Protein AF-A0A2V7A2K3-F1 (afdb_monomer_lite)

Radius of gyration: 17.76 Å; chains: 1; bounding box: 46×24×49 Å

Secondary structure (DSSP, 8-state):
-EE---TTTHHHHTTSS--TT-----EE--HHHHHHHHHHH---SSB---HHHHHHHHHH--SSS--PPPP--------GGGG----TTS---SGGGGTT-----S-TT-HHHHHHHHHT--

Structure (mmCIF, N/CA/C/O backbone):
data_AF-A0A2V7A2K3-F1
#
_entry.id   AF-A0A2V7A2K3-F1
#
loop_
_atom_site.group_PDB
_atom_site.id
_atom_site.type_symbol
_atom_site.label_atom_id
_atom_site.label_alt_id
_atom_site.label_comp_id
_atom_site.label_asym_id
_atom_site.label_entity_id
_atom_site.label_seq_id
_atom_site.pdbx_PDB_ins_code
_atom_site.Cartn_x
_atom_site.Cartn_y
_atom_site.Cartn_z
_atom_site.occupancy
_atom_site.B_iso_or_equiv
_atom_site.auth_seq_id
_atom_site.auth_comp_id
_atom_site.auth_asym_id
_atom_site.auth_atom_id
_atom_site.pdbx_PDB_model_num
ATOM 1 N N . MET A 1 1 ? -11.760 3.431 10.226 1.00 93.44 1 MET A N 1
ATOM 2 C CA . MET A 1 1 ? -11.017 2.411 9.449 1.00 93.44 1 MET A CA 1
ATOM 3 C C . MET A 1 1 ? -10.727 2.954 8.054 1.00 93.44 1 MET A C 1
ATOM 5 O O . MET A 1 1 ? -11.669 3.271 7.337 1.00 93.44 1 MET A O 1
ATOM 9 N N . GLY A 1 2 ? -9.450 3.091 7.687 1.00 95.81 2 GLY A N 1
ATOM 10 C CA . GLY A 1 2 ? -9.005 3.585 6.379 1.00 95.81 2 GLY A CA 1
ATOM 11 C C . GLY A 1 2 ? -8.587 2.452 5.435 1.00 95.81 2 GLY A C 1
ATOM 12 O O . GLY A 1 2 ? -7.844 1.559 5.837 1.00 95.81 2 GLY A O 1
ATOM 13 N N . PHE A 1 3 ? -9.058 2.453 4.189 1.00 95.44 3 PHE A N 1
ATOM 14 C CA . PHE A 1 3 ? -8.665 1.465 3.171 1.00 95.44 3 PHE A CA 1
ATOM 15 C C . PHE A 1 3 ? -8.864 1.993 1.752 1.00 95.44 3 PHE A C 1
ATOM 17 O O . PHE A 1 3 ? -9.622 2.933 1.516 1.00 95.44 3 PHE A O 1
ATOM 24 N N . SER A 1 4 ? -8.196 1.363 0.793 1.00 93.06 4 SER A N 1
ATOM 25 C CA . SER A 1 4 ? -8.422 1.612 -0.627 1.00 93.06 4 SER A CA 1
ATOM 26 C C . SER A 1 4 ? -9.723 0.973 -1.117 1.00 93.06 4 SER A C 1
ATOM 28 O O . SER A 1 4 ? -10.133 -0.091 -0.639 1.00 93.06 4 SER A O 1
ATOM 30 N N . ASP A 1 5 ? -10.386 1.615 -2.083 1.00 90.69 5 ASP A N 1
ATOM 31 C CA . ASP A 1 5 ? -11.664 1.121 -2.604 1.00 90.69 5 ASP A CA 1
ATOM 32 C C . ASP A 1 5 ? -11.465 -0.208 -3.333 1.00 90.69 5 ASP A C 1
ATOM 34 O O . ASP A 1 5 ? -10.721 -0.291 -4.314 1.00 90.69 5 ASP A O 1
ATOM 38 N N . ASN A 1 6 ? -12.111 -1.269 -2.852 1.00 90.06 6 ASN A N 1
ATOM 39 C CA . ASN A 1 6 ? -12.056 -2.567 -3.507 1.00 90.06 6 ASN A CA 1
ATOM 40 C C . ASN A 1 6 ? -13.254 -3.462 -3.128 1.00 90.06 6 ASN A C 1
ATOM 42 O O . ASN A 1 6 ? -13.808 -3.340 -2.032 1.00 90.06 6 ASN A O 1
ATOM 46 N N . PRO A 1 7 ? -13.615 -4.445 -3.978 1.00 91.81 7 PRO A N 1
ATOM 47 C CA . PRO A 1 7 ? -14.790 -5.287 -3.746 1.00 91.81 7 PRO A CA 1
ATOM 48 C C . PRO A 1 7 ? -14.769 -6.125 -2.459 1.00 91.81 7 PRO A C 1
ATOM 50 O O . PRO A 1 7 ? -15.821 -6.592 -2.033 1.00 91.81 7 PRO A O 1
ATOM 53 N N . ARG A 1 8 ? -13.603 -6.360 -1.836 1.00 90.56 8 ARG A N 1
ATOM 54 C CA . ARG A 1 8 ? -13.497 -7.218 -0.637 1.00 90.56 8 ARG A CA 1
ATOM 55 C C . ARG A 1 8 ? -13.957 -6.508 0.631 1.00 90.56 8 ARG A C 1
ATOM 57 O O . ARG A 1 8 ? -14.420 -7.169 1.553 1.00 90.56 8 ARG A O 1
ATOM 64 N N . VAL A 1 9 ? -13.833 -5.183 0.668 1.00 91.06 9 VAL A N 1
ATOM 65 C CA . VAL A 1 9 ? -14.241 -4.334 1.802 1.00 91.06 9 VAL A CA 1
ATOM 66 C C . VAL A 1 9 ? -15.532 -3.570 1.539 1.00 91.06 9 VAL A C 1
ATOM 68 O O . VAL A 1 9 ? -16.140 -3.066 2.481 1.00 91.06 9 VAL A O 1
ATOM 71 N N . GLN A 1 10 ? -15.997 -3.551 0.287 1.00 92.94 10 GLN A N 1
ATOM 72 C CA . GLN A 1 10 ? -17.262 -2.934 -0.107 1.00 92.94 10 GLN A CA 1
ATOM 73 C C . GLN A 1 10 ? -18.452 -3.349 0.785 1.00 92.94 10 GLN A C 1
ATOM 75 O O . GLN A 1 10 ? -19.184 -2.462 1.212 1.00 92.94 10 GLN A O 1
ATOM 80 N N . PRO A 1 11 ? -18.637 -4.631 1.177 1.00 94.69 11 PRO A N 1
ATOM 81 C CA . PRO A 1 11 ? -19.767 -5.003 2.032 1.00 94.69 11 PRO A CA 1
ATOM 82 C C . PRO A 1 11 ? -19.743 -4.366 3.428 1.00 94.69 11 PRO A C 1
ATOM 84 O O . PRO A 1 11 ? -20.807 -4.168 4.012 1.00 94.69 11 PRO A O 1
ATOM 87 N N . LEU A 1 12 ? -18.555 -4.055 3.966 1.00 93.31 12 LEU A N 1
ATOM 88 C CA . LEU A 1 12 ? -18.414 -3.323 5.231 1.00 93.31 12 LEU A CA 1
ATOM 89 C C . LEU A 1 12 ? -18.745 -1.841 5.029 1.00 93.31 12 LEU A C 1
ATOM 91 O O . LEU A 1 12 ? -19.523 -1.280 5.795 1.00 93.31 12 LEU A O 1
ATOM 95 N N . LYS A 1 13 ? -18.206 -1.239 3.961 1.00 93.62 13 LYS A N 1
ATOM 96 C CA . LYS A 1 13 ? -18.449 0.160 3.577 1.00 93.62 13 LYS A CA 1
ATOM 97 C C . LYS A 1 13 ? -19.933 0.448 3.325 1.00 93.62 13 LYS A C 1
ATOM 99 O O . LYS A 1 13 ? -20.444 1.456 3.797 1.00 93.62 13 LYS A O 1
ATOM 104 N N . ASP A 1 14 ? -20.627 -0.456 2.639 1.00 94.75 14 ASP A N 1
ATOM 105 C CA . ASP A 1 14 ? -22.056 -0.324 2.322 1.00 94.75 14 ASP A CA 1
ATOM 106 C C . ASP A 1 14 ? -22.964 -0.700 3.508 1.00 94.75 14 ASP A C 1
ATOM 108 O O . ASP A 1 14 ? -24.188 -0.595 3.427 1.00 94.75 14 ASP A O 1
ATOM 112 N N . GLY A 1 15 ? -22.388 -1.186 4.614 1.00 93.75 15 GLY A N 1
ATOM 113 C CA . GLY A 1 15 ? -23.135 -1.637 5.786 1.00 93.75 15 GLY A CA 1
ATOM 114 C C . GLY A 1 15 ? -23.958 -2.911 5.560 1.00 93.75 15 GLY A C 1
ATOM 115 O O . GLY A 1 15 ? -24.843 -3.207 6.364 1.00 93.75 15 GLY A O 1
ATOM 116 N N . ILE A 1 16 ? -23.679 -3.669 4.493 1.00 96.31 16 ILE A N 1
ATOM 117 C CA . ILE A 1 16 ? -24.294 -4.979 4.215 1.00 96.31 16 ILE A CA 1
ATOM 118 C C . ILE A 1 16 ? -23.830 -6.000 5.258 1.00 96.31 16 ILE A C 1
ATOM 120 O O . ILE A 1 16 ? -24.623 -6.794 5.764 1.00 96.31 16 ILE A O 1
ATOM 124 N N . VAL A 1 17 ? -22.542 -5.956 5.602 1.00 95.31 17 VAL A N 1
ATOM 125 C CA . VAL A 1 17 ? -21.953 -6.724 6.699 1.00 95.31 17 VAL A CA 1
ATOM 126 C C . VAL A 1 17 ? -21.663 -5.760 7.839 1.00 95.31 17 VAL A C 1
ATOM 128 O O . VAL A 1 17 ? -20.939 -4.784 7.658 1.00 95.31 17 VAL A O 1
ATOM 131 N N . LYS A 1 18 ? -22.212 -6.043 9.024 1.00 95.12 18 LYS A N 1
ATOM 132 C CA . LYS A 1 18 ? -21.986 -5.243 10.231 1.00 95.12 18 LYS A CA 1
ATOM 133 C C . LYS A 1 18 ? -21.382 -6.121 11.324 1.00 95.12 18 LYS A C 1
ATOM 135 O O . LYS A 1 18 ? -22.006 -7.121 11.686 1.00 95.12 18 LYS A O 1
ATOM 140 N N . PRO A 1 19 ? -20.190 -5.791 11.843 1.00 93.19 19 PRO A N 1
ATOM 141 C CA . PRO A 1 19 ? -19.645 -6.502 12.989 1.00 93.19 19 PRO A CA 1
ATOM 142 C C . PRO A 1 19 ? -20.534 -6.306 14.224 1.00 93.19 19 PRO A C 1
ATOM 144 O O . PRO A 1 19 ? -21.103 -5.239 14.451 1.00 93.19 19 PRO A O 1
ATOM 147 N N . GLN A 1 20 ? -20.661 -7.352 15.038 1.00 96.69 20 GLN A N 1
ATOM 148 C CA . GLN A 1 20 ? -21.448 -7.289 16.264 1.00 96.69 20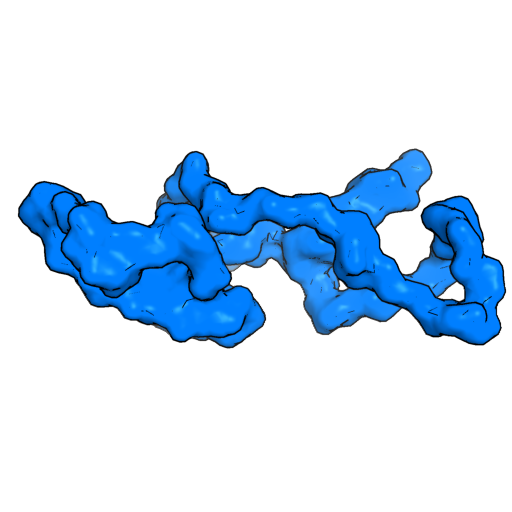 GLN A CA 1
ATOM 149 C C . GLN A 1 20 ? -20.741 -6.412 17.303 1.00 96.69 20 GLN A C 1
ATOM 151 O O . GLN A 1 20 ? -19.597 -6.677 17.662 1.00 96.69 20 GLN A O 1
ATOM 156 N N . GLY A 1 21 ? -21.441 -5.398 17.815 1.00 96.06 21 GLY A N 1
ATOM 157 C CA . GLY A 1 21 ? -20.942 -4.544 18.898 1.00 96.06 21 GLY A CA 1
ATOM 158 C C . GLY A 1 21 ? -19.831 -3.569 18.498 1.00 96.06 21 GLY A C 1
ATOM 159 O O . GLY A 1 21 ? -19.209 -2.989 19.380 1.00 96.06 21 GLY A O 1
ATOM 160 N N . ILE A 1 22 ? -19.578 -3.387 17.198 1.00 94.50 22 ILE A N 1
ATOM 161 C CA . ILE A 1 22 ? -18.572 -2.456 16.679 1.00 94.50 22 ILE A CA 1
ATOM 162 C C . ILE A 1 22 ? -19.256 -1.521 15.682 1.00 94.50 22 ILE A C 1
ATOM 164 O O . ILE A 1 22 ? -19.894 -1.973 14.732 1.00 94.50 22 ILE A O 1
ATOM 168 N N . GLU A 1 23 ? -19.100 -0.218 15.888 1.00 93.62 23 GLU A N 1
ATOM 169 C CA . GLU A 1 23 ? -19.464 0.799 14.905 1.00 93.62 23 GLU A CA 1
ATOM 170 C C . GLU A 1 23 ? -18.234 1.106 14.044 1.00 93.62 23 GLU A C 1
ATOM 172 O O . GLU A 1 23 ? -17.170 1.437 14.566 1.00 93.62 23 GLU A O 1
ATOM 177 N N . LEU A 1 24 ? -18.354 0.933 12.726 1.00 93.31 24 LEU A N 1
ATOM 178 C CA . LEU A 1 24 ? -17.263 1.183 11.789 1.00 93.31 24 LEU A CA 1
ATOM 179 C C . LEU A 1 24 ? -17.519 2.478 11.024 1.00 93.31 24 LEU A C 1
ATOM 181 O O . LEU A 1 24 ? -18.426 2.527 10.195 1.00 93.31 24 LEU A O 1
ATOM 185 N N . ASP A 1 25 ? -16.658 3.471 11.225 1.00 94.88 25 ASP A N 1
ATOM 186 C CA . ASP A 1 25 ? -16.503 4.571 10.275 1.00 94.88 25 ASP A CA 1
ATOM 187 C C . ASP A 1 25 ? -15.509 4.155 9.178 1.00 94.88 25 ASP A C 1
ATOM 189 O O . ASP A 1 25 ? -14.343 3.846 9.454 1.00 94.88 25 ASP A O 1
ATOM 193 N N . CYS A 1 26 ? -15.986 4.063 7.938 1.00 95.19 26 CYS A N 1
ATOM 194 C CA . CYS A 1 26 ? -15.226 3.558 6.796 1.00 95.19 26 CYS A CA 1
ATOM 195 C C . CYS A 1 26 ? -14.790 4.714 5.896 1.00 95.19 26 CYS A C 1
ATOM 197 O O . CYS A 1 26 ? -15.608 5.299 5.189 1.00 95.19 26 CYS A O 1
ATOM 199 N N . ILE A 1 27 ? -13.486 4.984 5.858 1.00 95.50 27 ILE A N 1
ATOM 200 C CA . ILE A 1 27 ? -12.901 6.054 5.050 1.00 95.50 27 ILE A CA 1
ATOM 201 C C . ILE A 1 27 ? -12.161 5.431 3.869 1.00 95.50 27 ILE A C 1
ATOM 203 O O . ILE A 1 27 ? -11.252 4.618 4.044 1.00 95.50 27 ILE A O 1
ATOM 207 N N . THR A 1 28 ? -12.544 5.824 2.654 1.00 94.75 28 THR A N 1
ATOM 208 C CA . THR A 1 28 ? -11.905 5.349 1.424 1.00 94.75 28 THR A CA 1
ATOM 209 C C . THR A 1 28 ? -11.029 6.429 0.805 1.00 94.75 28 THR A C 1
ATOM 211 O O . THR A 1 28 ? -11.499 7.532 0.536 1.00 94.75 28 THR A O 1
ATOM 214 N N . LEU A 1 29 ? -9.764 6.099 0.554 1.00 94.69 29 LEU A N 1
ATOM 215 C CA . LEU A 1 29 ? -8.763 6.985 -0.046 1.00 94.69 29 LEU A CA 1
ATOM 216 C C . LEU A 1 29 ? -7.971 6.215 -1.107 1.00 94.69 29 LEU A C 1
ATOM 218 O O . LEU A 1 29 ? -7.936 4.982 -1.089 1.00 94.69 29 LEU A O 1
ATOM 222 N N . ASP A 1 30 ? -7.312 6.917 -2.029 1.00 92.56 30 ASP A N 1
ATOM 223 C CA . ASP A 1 30 ? -6.292 6.260 -2.844 1.00 92.56 30 ASP A CA 1
ATOM 224 C C . ASP A 1 30 ? -5.129 5.781 -1.950 1.00 92.56 30 ASP A C 1
ATOM 226 O O . ASP A 1 30 ? -4.847 6.406 -0.920 1.00 92.56 30 ASP A O 1
ATOM 230 N N . PRO A 1 31 ? -4.442 4.683 -2.318 1.00 90.44 31 PRO A N 1
ATOM 231 C CA . PRO A 1 31 ? -3.398 4.098 -1.479 1.00 90.44 31 PRO A CA 1
ATOM 232 C C . PRO A 1 31 ? -2.296 5.082 -1.070 1.00 90.44 31 PRO A C 1
ATOM 234 O O . PRO A 1 31 ? -1.869 5.065 0.080 1.00 90.44 31 PRO A O 1
ATOM 237 N N . SER A 1 32 ? -1.858 5.963 -1.976 1.00 89.75 32 SER A N 1
ATOM 238 C CA . SER A 1 32 ? -0.769 6.906 -1.695 1.00 89.75 32 SER A CA 1
ATOM 239 C C . SER A 1 32 ? -1.155 7.903 -0.604 1.00 89.75 32 SER A C 1
ATOM 241 O O . SER A 1 32 ? -0.409 8.067 0.361 1.00 89.75 32 SER A O 1
ATOM 243 N N . ASN A 1 33 ? -2.337 8.519 -0.703 1.00 94.50 33 ASN A N 1
ATOM 244 C CA . ASN A 1 33 ? -2.823 9.418 0.345 1.00 94.50 33 ASN A CA 1
ATOM 245 C C . ASN A 1 33 ? -3.139 8.673 1.648 1.00 94.50 33 ASN A C 1
ATOM 247 O O . ASN A 1 33 ? -2.847 9.192 2.724 1.00 94.50 33 ASN A O 1
ATOM 251 N N . LEU A 1 34 ? -3.710 7.466 1.572 1.00 95.75 34 LEU A N 1
ATOM 252 C CA . LEU A 1 34 ? -4.012 6.654 2.753 1.00 95.75 34 LEU A CA 1
ATOM 253 C C . LEU A 1 34 ? -2.749 6.364 3.576 1.00 95.75 34 LEU A C 1
ATOM 255 O O . LEU A 1 34 ? -2.708 6.648 4.775 1.00 95.75 34 LEU A O 1
ATOM 259 N N . PHE A 1 35 ? -1.717 5.819 2.926 1.00 94.81 35 PHE A N 1
ATOM 260 C CA . PHE A 1 35 ? -0.488 5.411 3.602 1.00 94.81 35 PHE A CA 1
ATOM 261 C C . PHE A 1 35 ? 0.277 6.622 4.125 1.00 94.81 35 PHE A C 1
ATOM 263 O O . PHE A 1 35 ? 0.703 6.616 5.281 1.00 94.81 35 PHE A O 1
ATOM 270 N N . GLN A 1 36 ? 0.386 7.688 3.324 1.00 94.44 36 GLN A N 1
ATOM 271 C CA . GLN A 1 36 ? 1.063 8.916 3.735 1.00 94.44 36 GLN A CA 1
ATOM 272 C C . GLN A 1 36 ? 0.411 9.527 4.978 1.00 94.44 36 GLN A C 1
ATOM 274 O O . GLN A 1 36 ? 1.122 9.898 5.917 1.00 94.44 36 GLN A O 1
ATOM 279 N N . ARG A 1 37 ? -0.925 9.599 5.016 1.00 95.94 37 ARG A N 1
ATOM 280 C CA . ARG A 1 37 ? -1.668 10.142 6.159 1.00 95.94 37 ARG A CA 1
ATOM 281 C C . ARG A 1 37 ? -1.442 9.314 7.415 1.00 95.94 37 ARG A C 1
ATOM 283 O O . ARG A 1 37 ? -1.088 9.880 8.449 1.00 95.94 37 ARG A O 1
ATOM 290 N N . ASN A 1 38 ? -1.535 7.988 7.313 1.00 95.88 38 ASN A N 1
ATOM 291 C CA . ASN A 1 38 ? -1.320 7.125 8.469 1.00 95.88 38 ASN A CA 1
ATOM 292 C C . ASN A 1 38 ? 0.142 7.158 8.956 1.00 95.88 38 ASN A C 1
ATOM 294 O O . ASN A 1 38 ? 0.392 7.311 10.145 1.00 95.88 38 ASN A O 1
ATOM 298 N N . LEU A 1 39 ? 1.127 7.132 8.050 1.00 94.50 39 LEU A N 1
ATOM 299 C CA . LEU A 1 39 ? 2.551 7.269 8.403 1.00 94.50 39 LEU A CA 1
ATOM 300 C C . LEU A 1 39 ? 2.877 8.630 9.029 1.00 94.50 39 LEU A C 1
ATOM 302 O O . LEU A 1 39 ? 3.765 8.730 9.884 1.00 94.50 39 LEU A O 1
ATOM 306 N N . THR A 1 40 ? 2.195 9.693 8.605 1.00 94.50 40 THR A N 1
ATOM 307 C CA . THR A 1 40 ? 2.484 11.054 9.075 1.00 94.50 40 THR A CA 1
ATOM 308 C C . THR A 1 40 ? 1.794 11.349 10.398 1.00 94.50 40 THR A C 1
ATOM 310 O O . THR A 1 40 ? 2.443 11.899 11.291 1.00 94.50 40 THR A O 1
ATOM 313 N N . TYR A 1 41 ? 0.537 10.941 10.552 1.00 94.81 41 TYR A N 1
ATOM 314 C CA . TYR A 1 41 ? -0.328 11.407 11.635 1.00 94.81 41 TYR A CA 1
ATOM 315 C C . TYR A 1 41 ? -0.887 10.298 12.531 1.00 94.81 41 TYR A C 1
ATOM 317 O O . TYR A 1 41 ? -1.565 10.642 13.491 1.00 94.81 41 TYR A O 1
ATOM 325 N N . ASP A 1 42 ? -0.621 9.014 12.245 1.00 93.38 42 ASP A N 1
ATOM 326 C CA . ASP A 1 42 ? -1.295 7.881 12.909 1.00 93.38 42 ASP A CA 1
ATOM 327 C C . ASP A 1 42 ? -2.824 8.071 12.908 1.00 93.38 42 ASP A C 1
ATOM 329 O O . ASP A 1 42 ? -3.508 7.908 13.913 1.00 93.38 42 ASP A O 1
ATOM 333 N N . GLU A 1 43 ? -3.352 8.515 11.764 1.00 95.38 43 GLU A N 1
ATOM 334 C CA . GLU A 1 43 ? -4.698 9.082 11.674 1.00 95.38 43 GLU A CA 1
ATOM 335 C C . GLU A 1 43 ? -5.827 8.065 11.890 1.00 95.38 43 GLU A C 1
ATOM 337 O O . GLU A 1 43 ? -6.915 8.448 12.318 1.00 95.38 43 GLU A O 1
ATOM 342 N N . PHE A 1 44 ? -5.606 6.788 11.573 1.00 95.75 44 PHE A N 1
ATOM 343 C CA . PHE A 1 44 ? -6.664 5.780 11.593 1.00 95.75 44 PHE A CA 1
ATOM 344 C C . PHE A 1 44 ? -6.412 4.724 12.671 1.00 95.75 44 PHE A C 1
ATOM 346 O O . PHE A 1 44 ? -5.338 4.129 12.715 1.00 95.75 44 PHE A O 1
ATOM 353 N N . ASP A 1 45 ? -7.451 4.370 13.437 1.00 94.94 45 ASP A N 1
ATOM 354 C CA . ASP A 1 45 ? -7.382 3.264 14.412 1.00 94.94 45 ASP A CA 1
ATOM 355 C C . ASP A 1 45 ? -7.072 1.911 13.746 1.00 94.94 45 ASP A C 1
ATOM 357 O O . ASP A 1 45 ? -6.444 1.025 14.323 1.00 94.94 45 ASP A O 1
ATOM 361 N N . ILE A 1 46 ? -7.547 1.742 12.508 1.00 94.50 46 ILE A N 1
ATOM 362 C CA . ILE A 1 46 ? -7.288 0.591 11.642 1.00 94.50 46 ILE A CA 1
ATOM 363 C C . ILE A 1 46 ? -7.062 1.138 10.236 1.00 94.50 46 ILE A C 1
ATOM 365 O O . ILE A 1 46 ? -7.943 1.817 9.702 1.00 94.50 46 ILE A O 1
ATOM 369 N N . SER A 1 47 ? -5.925 0.811 9.625 1.00 95.25 47 SER A N 1
ATOM 370 C CA . SER A 1 47 ? -5.591 1.213 8.257 1.00 95.25 47 SER A CA 1
ATOM 371 C C . SER A 1 47 ? -5.108 0.027 7.432 1.00 95.25 47 SER A C 1
ATOM 373 O O . SER A 1 47 ? -4.312 -0.788 7.902 1.00 95.25 47 SER A O 1
ATOM 375 N N . GLU A 1 48 ? -5.523 -0.035 6.169 1.00 95.25 48 GLU A N 1
ATOM 376 C CA . GLU A 1 48 ? -4.721 -0.704 5.149 1.00 95.25 48 GLU A CA 1
ATOM 377 C C . GLU A 1 48 ? -3.359 -0.007 5.063 1.00 95.25 48 GLU A C 1
ATOM 379 O O . GLU A 1 48 ? -3.291 1.222 5.076 1.00 95.25 48 GLU A O 1
ATOM 384 N N . MET A 1 49 ? -2.284 -0.789 4.976 1.00 94.75 49 MET A N 1
ATOM 385 C CA . MET A 1 49 ? -0.919 -0.279 4.879 1.00 94.75 49 MET A CA 1
ATOM 386 C C . MET A 1 49 ? -0.093 -1.087 3.879 1.00 94.75 49 MET A C 1
ATOM 388 O O . MET A 1 49 ? -0.241 -2.305 3.753 1.00 94.75 49 MET A O 1
ATOM 392 N N . SER A 1 50 ? 0.822 -0.402 3.195 1.00 93.12 50 SER A N 1
ATOM 393 C CA . SER A 1 50 ? 1.897 -1.023 2.420 1.00 93.12 50 SER A CA 1
ATOM 394 C C . SER A 1 50 ? 2.764 -1.898 3.324 1.00 93.12 50 SER A C 1
ATOM 396 O O . SER A 1 50 ? 3.308 -1.420 4.317 1.00 93.12 50 SER A O 1
ATOM 398 N N . ILE A 1 51 ? 2.974 -3.165 2.951 1.00 91.88 51 ILE A N 1
ATOM 399 C CA . ILE A 1 51 ? 3.815 -4.080 3.740 1.00 91.88 51 ILE A CA 1
ATOM 400 C C . ILE A 1 51 ? 5.254 -3.568 3.881 1.00 91.88 51 ILE A C 1
ATOM 402 O O . ILE A 1 51 ? 5.844 -3.686 4.950 1.00 91.88 51 ILE A O 1
ATOM 406 N N . SER A 1 52 ? 5.813 -2.970 2.825 1.00 93.31 52 SER A N 1
ATOM 407 C CA . SER A 1 52 ? 7.167 -2.410 2.849 1.00 93.31 52 SER A CA 1
ATOM 408 C C . SER A 1 52 ? 7.277 -1.246 3.842 1.00 93.31 52 SER A C 1
ATOM 410 O O . SER A 1 52 ? 8.183 -1.226 4.674 1.00 93.31 52 SER A O 1
ATOM 412 N N . GLU A 1 53 ? 6.307 -0.328 3.840 1.00 94.56 53 GLU A N 1
ATOM 413 C CA . GLU A 1 53 ? 6.294 0.807 4.771 1.00 94.56 53 GLU A CA 1
ATOM 414 C C . GLU A 1 53 ? 5.990 0.361 6.206 1.00 94.56 53 GLU A C 1
ATOM 416 O O . GLU A 1 53 ? 6.596 0.876 7.139 1.00 94.56 53 GLU A O 1
ATOM 421 N N . THR A 1 54 ? 5.129 -0.645 6.410 1.00 94.31 54 THR A N 1
ATOM 422 C CA . THR A 1 54 ? 4.898 -1.244 7.737 1.00 94.31 54 THR A CA 1
ATOM 423 C C . THR A 1 54 ? 6.176 -1.855 8.315 1.00 94.31 54 THR A C 1
ATOM 425 O O . THR A 1 54 ? 6.450 -1.686 9.503 1.00 94.31 54 THR A O 1
ATOM 428 N N . LEU A 1 55 ? 6.977 -2.548 7.498 1.00 94.12 55 LEU A N 1
ATOM 429 C CA . LEU A 1 55 ? 8.262 -3.099 7.941 1.00 94.12 55 LEU A CA 1
ATOM 430 C C . LEU A 1 55 ? 9.251 -1.989 8.310 1.00 94.12 55 LEU A C 1
ATOM 432 O O . LEU A 1 55 ? 9.872 -2.068 9.368 1.00 94.12 55 LEU A O 1
ATOM 436 N N . LEU A 1 56 ? 9.349 -0.938 7.490 1.00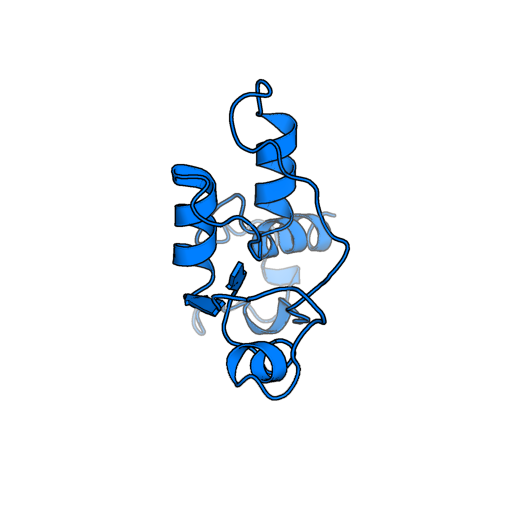 94.25 56 LEU A N 1
ATOM 437 C CA . LEU A 1 56 ? 10.196 0.222 7.784 1.00 94.25 56 LEU A CA 1
ATOM 438 C C . LEU A 1 56 ? 9.750 0.958 9.052 1.00 94.25 56 LEU A C 1
ATOM 440 O O . LEU A 1 56 ? 10.591 1.344 9.861 1.00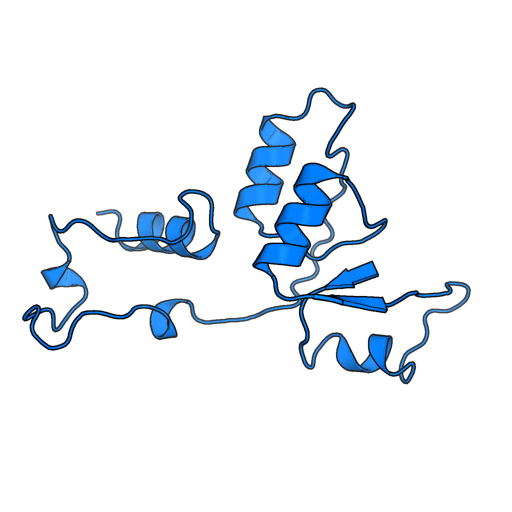 94.25 56 LEU A O 1
ATOM 444 N N . ALA A 1 57 ? 8.444 1.137 9.248 1.00 94.31 57 ALA A N 1
ATOM 445 C CA . ALA A 1 57 ? 7.889 1.763 10.442 1.00 94.31 57 ALA A CA 1
ATOM 446 C C . ALA A 1 57 ? 8.220 0.948 11.702 1.00 94.31 57 ALA A C 1
ATOM 448 O O . ALA A 1 57 ? 8.678 1.508 12.696 1.00 94.31 57 ALA A O 1
ATOM 449 N N . ARG A 1 58 ? 8.096 -0.385 11.630 1.00 93.94 58 ARG A N 1
ATOM 450 C CA . ARG A 1 58 ? 8.484 -1.300 12.715 1.00 93.94 58 ARG A CA 1
ATOM 451 C C . ARG A 1 58 ? 9.988 -1.295 12.997 1.00 93.94 58 ARG A C 1
ATOM 453 O O . ARG A 1 58 ? 10.382 -1.448 14.145 1.00 93.94 58 ARG A O 1
ATOM 460 N N . GLU A 1 59 ? 10.827 -1.160 11.976 1.00 94.81 59 GLU A N 1
ATOM 461 C CA . GLU A 1 59 ? 12.281 -1.081 12.160 1.00 94.81 59 GLU A CA 1
ATOM 462 C C . GLU A 1 59 ? 12.703 0.250 12.803 1.00 94.81 59 GLU A C 1
ATOM 464 O O . GLU A 1 59 ? 13.645 0.289 13.591 1.00 94.81 59 GLU A O 1
ATOM 469 N N . ARG A 1 60 ? 12.013 1.344 12.463 1.00 93.00 60 ARG A N 1
ATOM 470 C CA . ARG A 1 60 ? 12.410 2.714 12.829 1.00 93.00 60 ARG A CA 1
ATOM 471 C C . ARG A 1 60 ? 11.691 3.284 14.049 1.00 93.00 60 ARG A C 1
ATOM 473 O O . ARG A 1 60 ? 12.060 4.370 14.489 1.00 93.00 60 ARG A O 1
ATOM 480 N N . THR A 1 61 ? 10.654 2.621 14.554 1.00 93.06 61 THR A N 1
ATOM 481 C CA . THR A 1 61 ? 9.890 3.116 15.704 1.00 93.06 61 THR A CA 1
ATOM 482 C C . THR A 1 61 ? 10.738 3.154 16.979 1.00 93.06 61 THR A C 1
ATOM 484 O O . THR A 1 61 ? 11.538 2.259 17.244 1.00 93.06 61 THR A O 1
ATOM 487 N N . ASP A 1 62 ? 10.539 4.193 17.793 1.00 91.88 62 ASP A N 1
ATOM 488 C CA . ASP A 1 62 ? 11.062 4.309 19.160 1.00 91.88 62 ASP A CA 1
ATOM 489 C C . ASP A 1 62 ? 10.020 3.905 20.226 1.00 91.88 62 ASP A C 1
ATOM 491 O O . ASP A 1 62 ? 10.210 4.166 21.415 1.00 91.88 62 ASP A O 1
ATOM 495 N N . GLY A 1 63 ? 8.905 3.300 19.797 1.00 88.00 63 GLY A N 1
ATOM 496 C CA . GLY A 1 63 ? 7.775 2.910 20.640 1.00 88.00 63 GLY A CA 1
ATOM 497 C C . GLY A 1 63 ? 6.755 4.021 20.908 1.00 88.00 63 GLY A C 1
ATOM 498 O O . GLY A 1 63 ? 5.791 3.779 21.627 1.00 88.00 63 GLY A O 1
ATOM 499 N N . LYS A 1 64 ? 6.935 5.234 20.364 1.00 88.81 64 LYS A N 1
ATOM 500 C CA . LYS A 1 64 ? 5.955 6.331 20.521 1.00 88.81 64 LYS A CA 1
ATOM 501 C C . LYS A 1 64 ? 5.080 6.546 19.295 1.00 88.81 64 LYS A C 1
ATOM 503 O O . LYS A 1 64 ? 3.966 7.041 19.428 1.00 88.81 64 LYS A O 1
ATOM 508 N N . LYS A 1 65 ? 5.612 6.236 18.114 1.00 90.31 65 LYS A N 1
ATOM 509 C CA . LYS A 1 65 ? 4.942 6.394 16.820 1.00 90.31 65 LYS A CA 1
ATOM 510 C C . LYS A 1 65 ? 4.946 5.067 16.083 1.00 90.31 65 LYS A C 1
ATOM 512 O O . LYS A 1 65 ? 5.916 4.320 16.206 1.00 90.31 65 LYS A O 1
ATOM 517 N N . TRP A 1 66 ? 3.910 4.797 15.295 1.00 93.75 66 TRP A N 1
ATOM 518 C CA . TRP A 1 66 ? 3.801 3.545 14.546 1.00 93.75 66 TRP A CA 1
ATOM 519 C C . TRP A 1 66 ? 3.802 2.292 15.435 1.00 93.75 66 TRP A C 1
ATOM 521 O O . TRP A 1 66 ? 4.308 1.240 15.035 1.00 93.75 66 TRP A O 1
ATOM 531 N N . ASP A 1 67 ? 3.243 2.401 16.646 1.00 92.75 67 ASP A N 1
ATOM 532 C CA . ASP A 1 67 ? 3.017 1.261 17.545 1.00 92.75 67 ASP A CA 1
ATOM 533 C C . ASP A 1 67 ? 1.823 0.427 17.055 1.00 92.75 67 ASP A C 1
ATOM 535 O O . ASP A 1 67 ? 0.744 0.370 17.645 1.00 92.75 67 ASP A O 1
ATOM 539 N N . TRP A 1 68 ? 1.989 -0.148 15.867 1.00 92.88 68 TRP A N 1
ATOM 540 C CA . TRP A 1 68 ? 0.937 -0.845 15.150 1.00 92.88 68 TRP A CA 1
ATOM 541 C C . TRP A 1 68 ? 1.069 -2.358 15.298 1.00 92.88 68 TRP A C 1
ATOM 543 O O . TRP A 1 68 ? 2.147 -2.948 15.159 1.00 92.88 68 TRP A O 1
ATOM 553 N N . SER A 1 69 ? -0.077 -3.016 15.446 1.00 93.31 69 SER A N 1
ATOM 554 C CA . SER A 1 69 ? -0.188 -4.466 15.313 1.00 93.31 69 SER A CA 1
ATOM 555 C C . SER A 1 69 ? -0.691 -4.831 13.920 1.00 93.31 69 SER A C 1
ATOM 557 O O . SER A 1 69 ? -1.792 -4.458 13.524 1.00 93.31 69 SER A O 1
ATOM 559 N N . ALA A 1 70 ? 0.116 -5.580 13.165 1.00 93.94 70 ALA A N 1
ATOM 560 C CA . ALA A 1 70 ? -0.264 -6.023 11.830 1.00 93.94 70 ALA A CA 1
ATOM 561 C C . ALA A 1 70 ? -1.315 -7.141 11.902 1.00 93.94 70 ALA A C 1
ATOM 563 O O . ALA A 1 70 ? -1.097 -8.171 12.543 1.00 93.94 70 ALA A O 1
ATOM 564 N N . LEU A 1 71 ? -2.427 -6.960 11.191 1.00 93.62 71 LEU A N 1
ATOM 565 C CA . LEU A 1 71 ? -3.430 -7.999 10.977 1.00 93.62 71 LEU A CA 1
ATOM 566 C C . LEU A 1 71 ? -3.111 -8.749 9.673 1.00 93.62 71 LEU A C 1
ATOM 568 O O . LEU A 1 71 ? -2.831 -8.099 8.664 1.00 93.62 71 LEU A O 1
ATOM 572 N N . PRO A 1 72 ? -3.172 -10.093 9.633 1.00 91.88 72 PRO A N 1
ATOM 573 C CA . PRO A 1 72 ? -2.880 -10.881 8.432 1.00 91.88 72 PRO A CA 1
ATOM 574 C C . PRO A 1 72 ? -4.062 -10.868 7.442 1.00 91.88 72 PRO A C 1
ATOM 576 O O . PRO A 1 72 ? -4.554 -11.914 7.017 1.00 91.88 72 PRO A O 1
ATOM 579 N N . VAL A 1 73 ? -4.547 -9.674 7.098 1.00 91.44 73 VAL A N 1
ATOM 580 C CA . VAL A 1 73 ? -5.703 -9.447 6.227 1.00 91.44 73 VAL A CA 1
ATOM 581 C C . VAL A 1 73 ? -5.237 -8.692 4.986 1.00 91.44 73 VAL A C 1
ATOM 583 O O . VAL A 1 73 ? -4.806 -7.547 5.060 1.00 91.44 73 VAL A O 1
ATOM 586 N N . PHE A 1 74 ? -5.332 -9.341 3.827 1.00 88.50 74 PHE A N 1
ATOM 587 C CA . PHE A 1 74 ? -4.850 -8.798 2.557 1.00 88.50 74 PHE A CA 1
ATOM 588 C C . PHE A 1 74 ? -6.031 -8.306 1.713 1.00 88.50 74 PHE A C 1
ATOM 590 O O . PHE A 1 74 ? -6.762 -9.107 1.125 1.00 88.50 74 PHE A O 1
ATOM 597 N N . LEU A 1 75 ? -6.231 -6.986 1.666 1.00 86.50 75 LEU A N 1
ATOM 598 C CA . LEU A 1 75 ? -7.373 -6.362 0.978 1.00 86.50 75 LEU A CA 1
ATOM 599 C C . LEU A 1 75 ? -7.198 -6.327 -0.546 1.00 86.50 75 LEU A C 1
ATOM 601 O O . LEU A 1 75 ? -8.156 -6.476 -1.311 1.00 86.50 75 LEU A O 1
ATOM 605 N N . SER A 1 76 ? -5.951 -6.220 -1.000 1.00 80.12 76 SER A N 1
ATOM 606 C CA . SER A 1 76 ? -5.595 -6.279 -2.411 1.00 80.12 76 SER A CA 1
ATOM 607 C C . SER A 1 76 ? -4.851 -7.566 -2.750 1.00 80.12 76 SER A C 1
ATOM 609 O O . SER A 1 76 ? -4.047 -8.088 -1.977 1.00 80.12 76 SER A O 1
ATOM 611 N N . ARG A 1 77 ? -5.125 -8.086 -3.947 1.00 75.50 77 ARG A N 1
ATOM 612 C CA . ARG A 1 77 ? -4.413 -9.218 -4.539 1.00 75.50 77 ARG A CA 1
ATOM 613 C C . ARG A 1 77 ? -4.197 -8.890 -6.009 1.00 75.50 77 ARG A C 1
ATOM 615 O O . ARG A 1 77 ? -5.125 -9.005 -6.805 1.00 75.50 77 ARG A O 1
ATOM 622 N N . GLY A 1 78 ? -2.997 -8.427 -6.338 1.00 69.19 78 GLY A N 1
ATOM 623 C CA . GLY A 1 78 ? -2.643 -7.975 -7.679 1.00 69.19 78 GLY A CA 1
ATOM 624 C C . GLY A 1 78 ? -1.350 -8.616 -8.164 1.00 69.19 78 GLY A C 1
ATOM 625 O O . GLY A 1 78 ? -0.417 -8.819 -7.392 1.00 69.19 78 GLY A O 1
ATOM 626 N N . HIS A 1 79 ? -1.290 -8.920 -9.459 1.00 69.94 79 HIS A N 1
ATOM 627 C CA . HIS A 1 79 ? -0.039 -9.265 -10.124 1.00 69.94 79 HIS A CA 1
ATOM 628 C C . HIS A 1 79 ? 0.657 -7.964 -10.530 1.00 69.94 79 HIS A C 1
ATOM 630 O O . HIS A 1 79 ? 0.249 -7.316 -11.494 1.00 69.94 79 HIS A O 1
ATOM 636 N N . HIS A 1 80 ? 1.713 -7.587 -9.806 1.00 71.88 80 HIS A N 1
ATOM 637 C CA . HIS A 1 80 ? 2.457 -6.338 -10.038 1.00 71.88 80 HIS A CA 1
ATOM 638 C C . HIS A 1 80 ? 3.086 -6.233 -11.441 1.00 71.88 80 HIS A C 1
ATOM 640 O O . HIS A 1 80 ? 3.466 -5.150 -11.874 1.00 71.88 80 HIS A O 1
ATOM 646 N N . TRP A 1 81 ? 3.138 -7.335 -12.191 1.00 74.88 81 TRP A N 1
ATOM 647 C CA . TRP A 1 81 ? 3.609 -7.383 -13.575 1.00 74.88 81 TRP A CA 1
ATOM 648 C C . TRP A 1 81 ? 2.801 -6.512 -14.539 1.00 74.88 81 TRP A C 1
ATOM 650 O O . TRP A 1 81 ? 3.380 -5.929 -15.450 1.00 74.88 81 TRP A O 1
ATOM 660 N N . HIS A 1 82 ? 1.485 -6.383 -14.340 1.00 74.94 82 HIS A N 1
ATOM 661 C CA . HIS A 1 82 ? 0.632 -5.611 -15.255 1.00 74.94 82 HIS A CA 1
ATOM 662 C C . HIS A 1 82 ? 0.846 -4.098 -15.163 1.00 74.94 82 HIS A C 1
ATOM 664 O O . HIS A 1 82 ? 0.393 -3.367 -16.036 1.00 74.94 82 HIS A O 1
ATOM 670 N N . THR A 1 83 ? 1.527 -3.626 -14.119 1.00 76.88 83 THR A N 1
ATOM 671 C CA . THR A 1 83 ? 1.815 -2.202 -13.911 1.00 76.88 83 THR A CA 1
ATOM 672 C C . THR A 1 83 ? 3.247 -1.830 -14.290 1.00 76.88 83 THR A C 1
ATOM 674 O O . THR A 1 83 ? 3.688 -0.721 -13.999 1.00 76.88 83 THR A O 1
ATOM 677 N N . LEU A 1 84 ? 3.991 -2.745 -14.921 1.00 82.94 84 LEU A N 1
ATOM 678 C CA . LEU A 1 84 ? 5.292 -2.440 -15.499 1.00 82.94 84 LEU A CA 1
ATOM 679 C C . LEU A 1 84 ? 5.095 -1.871 -16.902 1.00 82.94 84 LEU A C 1
ATOM 681 O O . LEU A 1 84 ? 4.665 -2.571 -17.817 1.00 82.94 84 LEU A O 1
ATOM 685 N N . TYR A 1 85 ? 5.460 -0.607 -17.074 1.00 88.69 85 TYR A N 1
ATOM 686 C CA . TYR A 1 85 ? 5.377 0.072 -18.358 1.00 88.69 85 TYR A CA 1
ATOM 687 C C . TYR A 1 85 ? 6.771 0.410 -18.863 1.00 88.69 85 TYR A C 1
ATOM 689 O O . TYR A 1 85 ? 7.643 0.842 -18.109 1.00 88.69 85 TYR A O 1
ATOM 697 N N . VAL A 1 86 ? 6.968 0.240 -20.166 1.00 92.31 86 VAL A N 1
ATOM 698 C CA . VAL A 1 86 ? 8.166 0.691 -20.871 1.00 92.31 86 VAL A CA 1
ATOM 699 C C . VAL A 1 86 ? 7.751 1.669 -21.956 1.00 92.31 86 VAL A C 1
ATOM 701 O O . VAL A 1 86 ? 6.674 1.550 -22.540 1.00 92.31 86 VAL A O 1
ATOM 704 N N . ASN A 1 87 ? 8.606 2.647 -22.242 1.00 93.50 87 ASN A N 1
ATOM 705 C CA . ASN A 1 87 ? 8.400 3.503 -23.401 1.00 93.50 87 ASN A CA 1
ATOM 706 C C . ASN A 1 87 ? 8.451 2.630 -24.670 1.00 93.50 87 ASN A C 1
ATOM 708 O O . ASN A 1 87 ? 9.399 1.862 -24.847 1.00 93.50 87 ASN A O 1
ATOM 712 N N . THR A 1 88 ? 7.460 2.741 -25.555 1.00 94.44 88 THR A N 1
ATOM 713 C CA . THR A 1 88 ? 7.361 1.902 -26.763 1.00 94.44 88 THR A CA 1
ATOM 714 C C . THR A 1 88 ? 8.520 2.107 -27.745 1.00 94.44 88 THR A C 1
ATOM 716 O O . THR A 1 88 ? 8.840 1.200 -28.508 1.00 94.44 88 THR A O 1
ATOM 719 N N . ALA A 1 89 ? 9.212 3.247 -27.677 1.00 96.00 89 ALA A N 1
ATOM 720 C CA . ALA A 1 89 ? 10.420 3.542 -28.445 1.00 96.00 89 ALA A CA 1
ATOM 721 C C . ALA A 1 89 ? 11.729 3.098 -27.753 1.00 96.00 89 ALA A C 1
ATOM 723 O O . ALA A 1 89 ? 12.803 3.260 -28.324 1.00 96.00 89 ALA A O 1
ATOM 724 N N . SER A 1 90 ? 11.678 2.527 -26.541 1.00 94.44 90 SER A N 1
ATOM 725 C CA . SER A 1 90 ? 12.880 2.112 -25.787 1.00 94.44 90 SER A CA 1
ATOM 726 C C . SER A 1 90 ? 13.589 0.873 -26.344 1.00 94.44 90 SER A C 1
ATOM 728 O O . SER A 1 90 ? 14.720 0.588 -25.954 1.00 94.44 90 SER A O 1
ATOM 730 N N . GLY A 1 91 ? 12.919 0.107 -27.212 1.00 94.56 91 GLY A N 1
ATOM 731 C CA . GLY A 1 91 ? 13.414 -1.177 -27.714 1.00 94.56 91 GLY A CA 1
ATOM 732 C C . GLY A 1 91 ? 13.334 -2.338 -26.713 1.00 94.56 91 GLY A C 1
ATOM 733 O O . GLY A 1 91 ? 13.714 -3.448 -27.075 1.00 94.56 91 GLY A O 1
ATOM 734 N N . ILE A 1 92 ? 12.824 -2.121 -25.494 1.00 94.81 92 ILE A N 1
ATOM 735 C CA . ILE A 1 92 ? 12.644 -3.168 -24.475 1.00 94.81 92 ILE A CA 1
ATOM 736 C C . ILE A 1 92 ? 11.473 -4.076 -24.868 1.00 94.81 92 ILE A C 1
ATOM 738 O O . ILE A 1 92 ? 10.353 -3.599 -25.060 1.00 94.81 92 ILE A O 1
ATOM 742 N N . ARG A 1 93 ? 11.726 -5.386 -24.978 1.00 92.94 93 ARG A N 1
ATOM 743 C CA . ARG A 1 93 ? 10.724 -6.399 -25.366 1.00 92.94 93 ARG A CA 1
ATOM 744 C C . ARG A 1 93 ? 10.567 -7.517 -24.337 1.00 92.94 93 ARG A C 1
ATOM 746 O O . ARG A 1 93 ? 9.594 -8.262 -24.395 1.00 92.94 93 ARG A O 1
ATOM 753 N N . SER A 1 94 ? 11.506 -7.639 -23.406 1.00 90.44 94 SER A N 1
ATOM 754 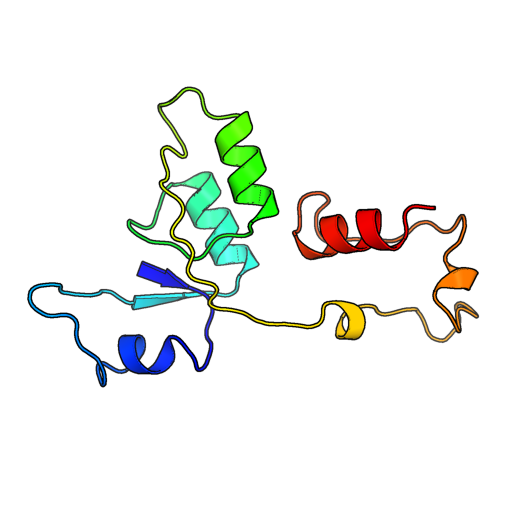C CA . SER A 1 94 ? 11.529 -8.664 -22.366 1.00 90.44 94 SER A CA 1
ATOM 755 C C . SER A 1 94 ? 12.150 -8.134 -21.071 1.00 90.44 94 SER A C 1
ATOM 757 O O . SER A 1 94 ? 12.823 -7.103 -21.066 1.00 90.44 94 SER A O 1
ATOM 759 N N . LEU A 1 95 ? 11.974 -8.864 -19.964 1.00 86.94 95 LEU A N 1
ATOM 760 C CA . LEU A 1 95 ? 12.623 -8.526 -18.690 1.00 86.94 95 LEU A CA 1
ATOM 761 C C . LEU A 1 95 ? 14.158 -8.564 -18.785 1.00 86.94 95 LEU A C 1
ATOM 763 O O . LEU A 1 95 ? 14.823 -7.790 -18.105 1.00 86.94 95 LEU A O 1
ATOM 767 N N . ALA A 1 96 ? 14.728 -9.410 -19.651 1.00 89.75 96 ALA A N 1
ATOM 768 C CA . ALA A 1 96 ? 16.176 -9.493 -19.845 1.00 89.75 96 ALA A CA 1
ATOM 769 C C . ALA A 1 96 ? 16.769 -8.185 -20.400 1.00 89.75 96 ALA A C 1
ATOM 771 O O . ALA A 1 96 ? 17.884 -7.809 -20.038 1.00 89.75 96 ALA A O 1
ATOM 772 N N . ASP A 1 97 ? 16.001 -7.449 -21.209 1.00 92.62 97 ASP A N 1
ATOM 773 C CA . ASP A 1 97 ? 16.430 -6.168 -21.785 1.00 92.62 97 ASP A CA 1
ATOM 774 C C . ASP A 1 97 ? 16.557 -5.055 -20.728 1.00 92.62 97 ASP A C 1
ATOM 776 O O . ASP A 1 97 ? 17.170 -4.014 -20.983 1.00 92.62 97 ASP A O 1
ATOM 780 N N . LEU A 1 98 ? 16.005 -5.269 -19.524 1.00 90.12 98 LEU A N 1
ATOM 781 C CA . LEU A 1 98 ? 16.145 -4.358 -18.385 1.00 90.12 98 LEU A CA 1
ATOM 782 C C . LEU A 1 98 ? 17.512 -4.473 -17.700 1.00 90.12 98 LEU A C 1
ATOM 784 O O . LEU A 1 98 ? 17.858 -3.609 -16.890 1.00 90.12 98 LEU A O 1
ATOM 788 N N . ARG A 1 99 ? 18.315 -5.498 -18.018 1.00 90.00 99 ARG A N 1
ATOM 789 C CA . ARG A 1 99 ? 19.638 -5.688 -17.413 1.00 90.00 99 ARG A CA 1
ATOM 790 C C . ARG A 1 99 ? 20.520 -4.455 -17.639 1.00 90.00 99 ARG A C 1
ATOM 792 O O . ARG A 1 99 ? 20.714 -3.990 -18.761 1.00 90.00 99 ARG A O 1
ATOM 799 N N . GLY A 1 100 ? 21.058 -3.920 -16.543 1.00 89.06 100 GLY A N 1
ATOM 800 C CA . GLY A 1 100 ? 21.908 -2.725 -16.552 1.00 89.06 100 GLY A CA 1
ATOM 801 C C . GLY A 1 100 ? 21.180 -1.416 -16.885 1.00 89.06 100 GLY A C 1
ATOM 8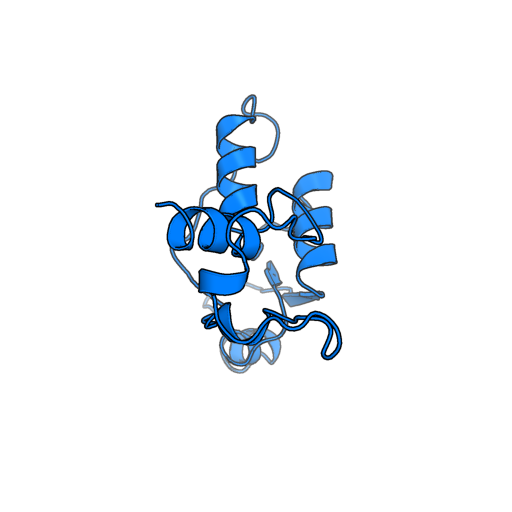02 O O . GLY A 1 100 ? 21.834 -0.382 -17.027 1.00 89.06 100 GLY A O 1
ATOM 803 N N . LYS A 1 101 ? 19.847 -1.421 -17.025 1.00 91.06 101 LYS A N 1
ATOM 804 C CA . LYS A 1 101 ? 19.053 -0.201 -17.217 1.00 91.06 101 LYS A CA 1
ATOM 805 C C . LYS A 1 101 ? 18.681 0.422 -15.874 1.00 91.06 101 LYS A C 1
ATOM 807 O O . LYS A 1 101 ? 18.588 -0.247 -14.849 1.00 91.06 101 LYS A O 1
ATOM 812 N N . ARG A 1 102 ? 18.439 1.734 -15.893 1.00 90.25 102 ARG A N 1
ATOM 813 C CA . ARG A 1 102 ? 17.890 2.475 -14.752 1.00 90.25 102 ARG A CA 1
ATOM 814 C C . ARG A 1 102 ? 16.367 2.437 -14.837 1.00 90.25 102 ARG A C 1
ATOM 816 O O . ARG A 1 102 ? 15.814 2.818 -15.865 1.00 90.25 102 ARG A O 1
ATOM 823 N N . ILE A 1 103 ? 15.711 1.994 -13.768 1.00 88.69 103 ILE A N 1
ATOM 824 C CA . ILE A 1 103 ? 14.250 1.894 -13.680 1.00 88.69 103 ILE A CA 1
ATOM 825 C C . ILE A 1 103 ? 13.742 3.034 -12.795 1.00 88.69 103 ILE A C 1
ATOM 827 O O . ILE A 1 103 ? 14.214 3.202 -11.671 1.00 88.69 103 ILE A O 1
ATOM 831 N N . GLY A 1 104 ? 12.807 3.829 -13.316 1.00 90.62 104 GLY A N 1
ATOM 832 C CA . GLY A 1 104 ? 12.098 4.837 -12.532 1.00 90.62 104 GLY A CA 1
ATOM 833 C C . GLY A 1 104 ? 11.007 4.184 -11.690 1.00 90.62 104 GLY A C 1
ATOM 834 O O . GLY A 1 104 ? 10.254 3.354 -12.195 1.00 90.62 104 GLY A O 1
ATOM 835 N N . VAL A 1 105 ? 10.923 4.562 -10.420 1.00 89.81 105 VAL A N 1
ATOM 836 C CA . VAL A 1 105 ? 9.876 4.127 -9.490 1.00 89.81 105 VAL A CA 1
ATOM 837 C C . VAL A 1 105 ? 9.271 5.371 -8.838 1.00 89.81 105 VAL A C 1
ATOM 839 O O . VAL A 1 105 ? 10.026 6.318 -8.614 1.00 89.81 105 VAL A O 1
ATOM 842 N N . PRO A 1 106 ? 7.955 5.402 -8.560 1.00 86.06 106 PRO A N 1
ATOM 843 C CA . PRO A 1 106 ? 7.357 6.506 -7.809 1.00 86.06 106 PRO A CA 1
ATOM 844 C C . PRO A 1 106 ? 8.046 6.761 -6.459 1.00 86.06 106 PRO A C 1
ATOM 846 O O . PRO A 1 106 ? 8.552 7.856 -6.257 1.00 86.06 106 PRO A O 1
ATOM 849 N N . ASP A 1 107 ? 8.198 5.728 -5.623 1.00 87.75 107 ASP A N 1
ATOM 850 C CA . ASP A 1 107 ? 8.878 5.793 -4.326 1.00 87.75 107 ASP A CA 1
ATOM 851 C C . ASP A 1 107 ? 9.782 4.565 -4.136 1.00 87.75 107 ASP A C 1
ATOM 853 O O . ASP A 1 107 ? 9.475 3.466 -4.607 1.00 87.75 107 ASP A O 1
ATOM 857 N N . TYR A 1 108 ? 10.927 4.728 -3.468 1.00 88.38 108 TYR A N 1
ATOM 858 C CA . TYR A 1 108 ? 11.917 3.647 -3.311 1.00 88.38 108 TYR A CA 1
ATOM 859 C C . TYR A 1 108 ? 11.442 2.520 -2.377 1.00 88.38 108 TYR A C 1
ATOM 861 O O . TYR A 1 108 ? 11.845 1.358 -2.509 1.00 88.38 108 TYR A O 1
ATOM 869 N N . ASP A 1 109 ? 10.598 2.874 -1.418 1.00 90.00 109 ASP A N 1
ATOM 870 C CA . ASP A 1 109 ? 10.004 2.014 -0.402 1.00 90.00 109 ASP A CA 1
ATOM 871 C C . ASP A 1 109 ? 8.640 1.453 -0.801 1.00 90.00 109 ASP A C 1
ATOM 873 O O . ASP A 1 109 ? 8.092 0.641 -0.055 1.00 90.00 109 ASP A O 1
ATOM 877 N N . MET A 1 110 ? 8.113 1.774 -1.987 1.00 90.06 110 MET A N 1
ATOM 878 C CA . MET A 1 110 ? 6.868 1.156 -2.422 1.00 90.06 110 MET A CA 1
ATOM 879 C C . MET A 1 110 ? 6.992 -0.373 -2.470 1.00 90.06 110 MET A C 1
ATOM 881 O O . MET A 1 110 ? 7.999 -0.950 -2.908 1.00 90.06 110 MET A O 1
ATOM 885 N N . THR A 1 111 ? 5.906 -1.046 -2.101 1.00 90.38 111 THR A N 1
ATOM 886 C CA . THR A 1 111 ? 5.868 -2.511 -2.065 1.00 90.38 111 THR A CA 1
ATOM 887 C C . THR A 1 111 ? 6.173 -3.135 -3.437 1.00 90.38 111 THR A C 1
ATOM 889 O O . THR A 1 111 ? 6.939 -4.093 -3.516 1.00 90.38 111 THR A O 1
ATOM 892 N N . ALA A 1 112 ? 5.661 -2.577 -4.541 1.00 88.88 112 ALA A N 1
ATOM 893 C CA . ALA A 1 112 ? 5.904 -3.126 -5.880 1.00 88.88 112 ALA A CA 1
ATOM 894 C C . ALA A 1 112 ? 7.390 -3.064 -6.290 1.00 88.88 112 ALA A C 1
ATOM 896 O O . ALA A 1 112 ? 7.942 -4.055 -6.764 1.00 88.88 112 ALA A O 1
ATOM 897 N N . ALA A 1 113 ? 8.066 -1.936 -6.061 1.00 89.31 113 ALA A N 1
ATOM 898 C CA . ALA A 1 113 ? 9.496 -1.776 -6.328 1.00 89.31 113 ALA A CA 1
ATOM 899 C C . ALA A 1 113 ? 10.359 -2.715 -5.473 1.00 89.31 113 ALA A C 1
ATOM 901 O O . ALA A 1 113 ? 11.383 -3.211 -5.947 1.00 89.31 113 ALA A O 1
ATOM 902 N N . LEU A 1 114 ? 9.966 -2.993 -4.223 1.00 89.69 114 LEU A N 1
ATOM 903 C CA . LEU A 1 114 ? 10.616 -4.024 -3.408 1.00 89.69 114 LEU A CA 1
ATOM 904 C C . LEU A 1 114 ? 10.506 -5.409 -4.063 1.00 89.69 114 LEU A C 1
ATOM 906 O O . LEU A 1 114 ? 11.530 -6.062 -4.268 1.00 89.69 114 LEU A O 1
ATOM 910 N N . TRP A 1 115 ? 9.302 -5.820 -4.472 1.00 88.06 115 TRP A N 1
ATOM 911 C CA . TRP A 1 115 ? 9.098 -7.100 -5.161 1.00 88.06 115 TRP A CA 1
ATOM 912 C C . TRP A 1 115 ? 9.868 -7.197 -6.480 1.00 88.06 115 TRP A C 1
ATOM 914 O O . TRP A 1 115 ? 10.491 -8.226 -6.744 1.00 88.06 115 TRP A O 1
ATOM 924 N N . PHE A 1 116 ? 9.884 -6.134 -7.291 1.00 87.31 116 PHE A N 1
ATOM 925 C CA . PHE A 1 116 ? 10.645 -6.116 -8.543 1.00 87.31 116 PHE A CA 1
ATOM 926 C C . PHE A 1 116 ? 12.147 -6.243 -8.309 1.00 87.31 116 PHE A C 1
ATOM 928 O O . PHE A 1 116 ? 12.795 -7.015 -9.008 1.00 87.31 116 PHE A O 1
ATOM 935 N N . ARG A 1 117 ? 12.701 -5.554 -7.303 1.00 87.00 117 ARG A N 1
ATOM 936 C CA . ARG A 1 117 ? 14.122 -5.696 -6.948 1.00 87.00 117 ARG A CA 1
ATOM 937 C C . ARG A 1 117 ? 14.479 -7.124 -6.569 1.00 87.00 117 ARG A C 1
ATOM 939 O O . ARG A 1 117 ? 15.545 -7.573 -6.956 1.00 87.00 117 ARG A O 1
ATOM 946 N N . ILE A 1 118 ? 13.614 -7.819 -5.828 1.00 86.88 118 ILE A N 1
ATOM 947 C CA . ILE A 1 118 ? 13.843 -9.218 -5.440 1.00 86.88 118 ILE A CA 1
ATOM 948 C C . ILE A 1 118 ? 13.704 -10.141 -6.653 1.00 86.88 118 ILE A C 1
ATOM 950 O O . ILE A 1 118 ? 14.526 -11.025 -6.842 1.00 86.88 118 ILE A O 1
ATOM 954 N N . THR A 1 119 ? 12.687 -9.927 -7.485 1.00 83.81 119 THR A N 1
ATOM 955 C CA . THR A 1 119 ? 12.397 -10.826 -8.611 1.00 83.81 119 THR A CA 1
ATOM 956 C C . THR A 1 119 ? 13.388 -10.675 -9.765 1.00 83.81 119 THR A C 1
ATOM 958 O O . THR A 1 119 ? 13.651 -11.634 -10.480 1.00 83.81 119 THR A O 1
ATOM 961 N N . LEU A 1 120 ? 13.932 -9.471 -9.954 1.00 82.75 120 LEU A N 1
ATOM 962 C CA . LEU A 1 120 ? 14.977 -9.176 -10.938 1.00 82.75 120 LEU A CA 1
ATOM 963 C C . LEU A 1 120 ? 16.389 -9.325 -10.354 1.00 82.75 120 LEU A C 1
ATOM 965 O O . LEU A 1 120 ? 17.359 -8.987 -11.031 1.00 82.75 120 LEU A O 1
ATOM 969 N N . LYS A 1 121 ? 16.508 -9.770 -9.098 1.00 80.31 121 LYS A N 1
ATOM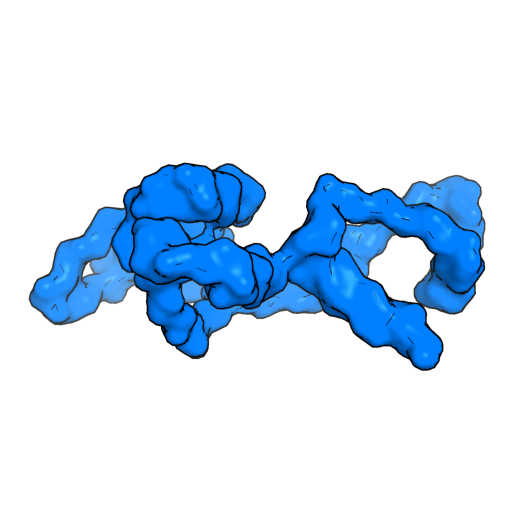 970 C CA . LYS A 1 121 ? 17.798 -10.068 -8.485 1.00 80.31 121 LYS A CA 1
ATOM 971 C C . LYS A 1 121 ? 18.336 -11.349 -9.119 1.00 80.31 121 LYS A C 1
ATOM 973 O O . LYS A 1 121 ? 17.642 -12.361 -9.089 1.00 80.31 121 LYS A O 1
ATOM 978 N N . ASP A 1 122 ? 19.533 -11.265 -9.697 1.00 60.94 122 ASP A N 1
ATOM 979 C CA . ASP A 1 122 ? 20.279 -12.422 -10.210 1.00 60.94 122 ASP A CA 1
ATOM 980 C C . ASP A 1 122 ? 20.562 -13.445 -9.089 1.00 60.94 122 ASP A C 1
ATOM 982 O O . ASP A 1 122 ? 20.993 -13.022 -7.984 1.00 60.94 122 ASP A O 1
#

pLDDT: mean 90.72, std 6.13, range [60.94, 96.69]

Foldseek 3Di:
DEEADDPVCVCVVVVVDDDPPDDDDYHHDHQVVQACCCQVPVPDPDYDYFPLVLVVCVVPDPCPHSVDDDDPDDRDDDDLVVVDDDDPVPPDDDLVVCVPPDDDDPDCSGNSVVVCCVVSPD

Sequence (122 aa):
MGFSDNPRVQPLKDGIVKPQGIELDCITLDPSNLFQRNLTYDEFDISEMSISETLLARERTDGKKWDWSALPVFLSRGHHWHTLYVNTASGIRSLADLRGKRIGVPDYDMTAALWFRITLKD